Protein AF-A0A842PAP7-F1 (afdb_monomer_lite)

pLDDT: mean 85.45, std 10.13, range [41.44, 97.69]

Foldseek 3Di:
DVVVLVVQCVVVVHDDSVPRDDDDDDDDPVVVVVVVVVVVVVVVVVVQVPDPPDQAAEPCVVVVDDGNDHPVVVDVVDDDDPDDDPVCQVPPDPVNVVVVDDDPVPPPPPD

Structure (mmCIF, N/CA/C/O backbone):
data_AF-A0A842PAP7-F1
#
_entry.id   AF-A0A842PAP7-F1
#
loop_
_atom_site.group_PDB
_atom_site.id
_atom_site.type_symbol
_atom_site.label_atom_id
_atom_site.label_alt_id
_atom_site.label_comp_id
_atom_site.label_asym_id
_atom_site.label_entity_id
_atom_site.label_seq_id
_atom_site.pdbx_PDB_ins_code
_atom_site.Cartn_x
_atom_site.Cartn_y
_atom_site.Cartn_z
_atom_site.occupancy
_atom_site.B_iso_or_equiv
_atom_site.auth_seq_id
_atom_site.auth_comp_id
_atom_site.auth_asym_id
_atom_site.auth_atom_id
_atom_site.pdbx_PDB_model_num
ATOM 1 N N . MET A 1 1 ? -27.159 -2.744 19.461 1.00 75.00 1 MET A N 1
ATOM 2 C CA . MET A 1 1 ? -26.725 -1.353 19.707 1.00 75.00 1 MET A CA 1
ATOM 3 C C . MET A 1 1 ? -26.996 -0.953 21.158 1.00 75.00 1 MET A 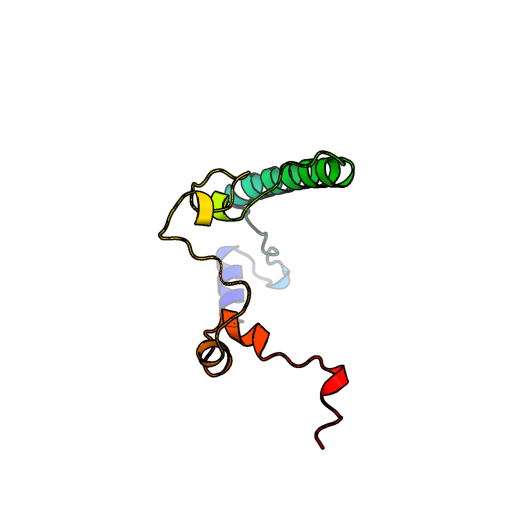C 1
ATOM 5 O O . MET A 1 1 ? -26.057 -1.013 21.932 1.00 75.00 1 MET A O 1
ATOM 9 N N . HIS A 1 2 ? -28.250 -0.728 21.576 1.00 86.06 2 HIS A N 1
ATOM 10 C CA . HIS A 1 2 ? -28.621 -0.374 22.965 1.00 86.06 2 HIS A CA 1
ATOM 11 C C . HIS A 1 2 ? -28.004 -1.272 24.058 1.00 86.06 2 HIS A C 1
ATOM 13 O O . HIS A 1 2 ? -27.310 -0.782 24.938 1.00 86.06 2 HIS A O 1
ATOM 19 N N . ARG A 1 3 ? -28.142 -2.603 23.943 1.00 90.88 3 ARG A N 1
ATOM 20 C CA . ARG A 1 3 ? -27.558 -3.555 24.913 1.00 90.88 3 ARG A CA 1
ATOM 21 C C . ARG A 1 3 ? -26.031 -3.466 25.041 1.00 90.88 3 ARG A C 1
ATOM 23 O O . ARG A 1 3 ? -25.492 -3.780 26.094 1.00 90.88 3 ARG A O 1
ATOM 30 N N . ASN A 1 4 ? -25.332 -3.068 23.976 1.00 90.88 4 ASN A N 1
ATOM 31 C CA . ASN A 1 4 ? -23.874 -2.926 24.011 1.00 90.88 4 ASN A CA 1
ATOM 32 C C . ASN A 1 4 ? -23.475 -1.658 24.770 1.00 90.88 4 ASN A C 1
ATOM 34 O O . ASN A 1 4 ? -22.492 -1.683 25.498 1.00 90.88 4 ASN A O 1
ATOM 38 N N . ILE A 1 5 ? -24.264 -0.588 24.627 1.00 90.38 5 ILE A N 1
ATOM 39 C CA . ILE A 1 5 ? -24.094 0.671 25.357 1.00 90.38 5 ILE A CA 1
ATOM 40 C C . ILE A 1 5 ? -24.342 0.432 26.851 1.00 90.38 5 ILE A C 1
ATOM 42 O O . ILE A 1 5 ? -23.465 0.720 27.651 1.00 90.38 5 ILE A O 1
ATOM 46 N N . GLU A 1 6 ? -25.456 -0.205 27.230 1.00 91.81 6 GLU A N 1
ATOM 47 C CA . GLU A 1 6 ? -25.749 -0.537 28.638 1.00 91.81 6 GLU A CA 1
ATOM 48 C C . GLU A 1 6 ? -24.671 -1.425 29.276 1.00 91.81 6 GLU A C 1
ATOM 50 O O . GLU A 1 6 ? -24.315 -1.248 30.443 1.00 91.81 6 GLU A O 1
ATOM 55 N N . LYS A 1 7 ? -24.142 -2.395 28.517 1.00 93.06 7 LYS A N 1
ATOM 56 C CA . LYS A 1 7 ? -23.044 -3.250 28.976 1.00 93.06 7 LYS A CA 1
ATOM 57 C C . LYS A 1 7 ? -21.779 -2.431 29.226 1.00 93.06 7 LYS A C 1
ATOM 59 O O . LYS A 1 7 ? -21.161 -2.608 30.269 1.00 93.06 7 LYS A O 1
ATOM 64 N N . LEU A 1 8 ? -21.432 -1.530 28.306 1.00 91.25 8 LEU A N 1
ATOM 65 C CA . LEU A 1 8 ? -20.254 -0.672 28.420 1.00 91.25 8 LEU A CA 1
ATOM 66 C C . LEU A 1 8 ? -20.391 0.324 29.583 1.00 91.25 8 LEU A C 1
ATOM 68 O O . LEU A 1 8 ? -19.452 0.475 30.355 1.00 91.25 8 LEU A O 1
ATOM 72 N N . CYS A 1 9 ? -21.578 0.914 29.774 1.00 92.75 9 CYS A N 1
ATOM 73 C CA . CYS A 1 9 ? -21.901 1.747 30.937 1.00 92.75 9 CYS A CA 1
ATOM 74 C C . CYS A 1 9 ? -21.668 0.991 32.250 1.00 92.75 9 CYS A C 1
ATOM 76 O O . CYS A 1 9 ? -21.017 1.497 33.160 1.00 92.75 9 CYS A O 1
ATOM 78 N N . ARG A 1 10 ? -22.132 -0.262 32.330 1.00 93.06 10 ARG A N 1
ATOM 79 C CA . ARG A 1 10 ? -21.917 -1.112 33.508 1.00 93.06 10 ARG A CA 1
ATOM 80 C C . ARG A 1 10 ? -20.445 -1.471 33.716 1.00 93.06 10 ARG A C 1
ATOM 82 O O . ARG A 1 10 ? -19.991 -1.468 34.853 1.00 93.06 10 ARG A O 1
ATOM 89 N N . GLU A 1 11 ? -19.715 -1.788 32.647 1.00 94.00 11 GLU A N 1
ATOM 90 C CA . GLU A 1 11 ? -18.278 -2.104 32.692 1.00 94.00 11 GLU A CA 1
ATOM 91 C C . GLU A 1 11 ? -17.431 -0.900 33.137 1.00 94.00 11 GLU A C 1
ATOM 93 O O . GLU A 1 11 ? -16.437 -1.087 33.834 1.00 94.00 11 GLU A O 1
ATOM 98 N N . GLN A 1 12 ? -17.840 0.320 32.776 1.00 90.81 12 GLN A N 1
ATOM 99 C CA . GLN A 1 12 ? -17.166 1.572 33.142 1.00 90.81 12 GLN A CA 1
ATOM 100 C C . GLN A 1 12 ? -17.722 2.221 34.428 1.00 90.81 12 GLN A C 1
ATOM 102 O O . GLN A 1 12 ? -17.175 3.215 34.890 1.00 90.81 12 GLN A O 1
ATOM 107 N N . GLY A 1 13 ? -18.780 1.663 35.032 1.00 93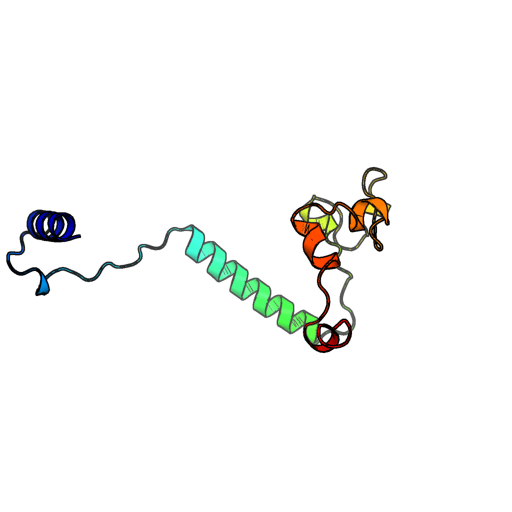.12 13 GLY A N 1
ATOM 108 C CA . GLY A 1 13 ? -19.358 2.156 36.290 1.00 93.12 13 GLY A CA 1
ATOM 109 C C . GLY A 1 13 ? -20.143 3.470 36.178 1.00 93.12 13 GLY A C 1
ATOM 110 O O . GLY A 1 13 ? -20.298 4.169 37.176 1.00 93.12 13 GLY A O 1
ATOM 111 N N . ILE A 1 14 ? -20.640 3.801 34.988 1.00 92.50 14 ILE A N 1
ATOM 112 C CA . ILE A 1 14 ? -21.329 5.060 34.665 1.00 92.50 14 ILE A CA 1
ATOM 113 C C . ILE A 1 14 ? -22.823 4.822 34.453 1.00 92.50 14 ILE A C 1
ATOM 115 O O . ILE A 1 14 ? -23.233 3.808 33.884 1.00 92.50 14 ILE A O 1
ATOM 119 N N . SER A 1 15 ? -23.647 5.758 34.926 1.00 89.62 15 SER A N 1
ATOM 120 C CA . SER A 1 15 ? -25.112 5.664 34.860 1.00 89.62 15 SER A CA 1
ATOM 121 C C . SER A 1 15 ? -25.724 6.381 33.660 1.00 89.62 15 SER A C 1
ATOM 123 O O . SER A 1 15 ? -26.801 5.985 33.218 1.00 89.62 15 SER A O 1
ATOM 125 N N . ASP A 1 16 ? -25.058 7.414 33.138 1.00 90.81 16 ASP A N 1
ATOM 126 C CA . ASP A 1 16 ? -25.499 8.143 31.949 1.00 90.81 16 ASP A CA 1
ATOM 127 C C . ASP A 1 16 ? -24.676 7.697 30.722 1.00 90.81 16 ASP A C 1
ATOM 129 O O . ASP A 1 16 ? -23.451 7.832 30.716 1.00 90.81 16 ASP A O 1
ATOM 133 N N . PRO A 1 17 ? -25.309 7.169 29.657 1.00 89.94 17 PRO A N 1
ATOM 134 C CA . PRO A 1 17 ? -24.635 6.861 28.398 1.00 89.94 17 PRO A CA 1
ATOM 135 C C . PRO A 1 17 ? -23.886 8.036 27.752 1.00 89.94 17 PRO A C 1
ATOM 137 O O . PRO A 1 17 ? -22.984 7.799 26.951 1.00 89.94 17 PRO A O 1
ATOM 140 N N . LEU A 1 18 ? -24.243 9.285 28.065 1.00 91.69 18 LEU A N 1
ATOM 141 C CA . LEU A 1 18 ? -23.542 10.476 27.571 1.00 91.69 18 LEU A CA 1
ATOM 142 C C . LEU A 1 18 ? -22.177 10.693 28.242 1.00 91.69 18 LEU A C 1
ATOM 144 O O . LEU A 1 18 ? -21.355 11.436 27.710 1.00 91.69 18 LEU A O 1
ATOM 148 N N . GLU A 1 19 ? -21.918 10.017 29.361 1.00 92.12 19 GLU A N 1
ATOM 149 C CA . GLU A 1 19 ? -20.638 10.048 30.077 1.00 92.12 19 GLU A CA 1
ATOM 150 C C . GLU A 1 19 ? -19.669 8.945 29.612 1.00 92.12 19 GLU A C 1
ATOM 152 O O . GLU A 1 19 ? -18.561 8.837 30.135 1.00 92.12 19 GLU A O 1
ATOM 157 N N . LEU A 1 20 ? -20.054 8.124 28.623 1.00 90.44 20 LEU A N 1
ATOM 158 C CA . LEU A 1 20 ? -19.185 7.081 28.073 1.00 90.44 20 LEU A CA 1
ATOM 159 C C . LEU A 1 20 ? -17.910 7.669 27.467 1.00 90.44 20 LEU A C 1
ATOM 161 O O . LEU A 1 20 ? -17.950 8.571 26.625 1.00 90.44 20 LEU A O 1
ATOM 165 N N . GLU A 1 21 ? -16.767 7.081 27.820 1.00 88.25 21 GLU A N 1
ATOM 166 C CA . GLU A 1 21 ? -15.505 7.462 27.201 1.00 88.25 21 GLU A CA 1
ATOM 167 C C . GLU A 1 21 ? -15.531 7.181 25.695 1.00 88.25 21 GLU A C 1
ATOM 169 O O . GLU A 1 21 ? -15.887 6.093 25.228 1.00 88.25 21 GLU A O 1
ATOM 174 N N . THR A 1 22 ? -15.102 8.170 24.907 1.00 88.19 22 THR A N 1
ATOM 175 C CA . THR A 1 22 ? -14.967 7.992 23.462 1.00 88.19 22 THR A CA 1
ATOM 176 C C . THR A 1 22 ? -13.900 6.933 23.180 1.00 88.19 22 THR A C 1
ATOM 178 O O . THR A 1 22 ? -12.768 7.083 23.655 1.00 88.19 22 THR A O 1
ATOM 181 N N . PRO A 1 23 ? -14.192 5.897 22.371 1.00 87.25 23 PRO A N 1
ATOM 182 C CA . PRO A 1 23 ? -13.215 4.863 22.072 1.00 87.25 23 PRO A CA 1
ATOM 183 C C . PRO A 1 23 ? -11.955 5.481 21.461 1.00 87.25 23 PRO A C 1
ATOM 185 O O . PRO A 1 23 ? -12.010 6.286 20.528 1.00 87.25 23 PRO A O 1
ATOM 188 N N . ARG A 1 24 ? -10.801 5.095 22.006 1.00 88.88 24 ARG A N 1
ATOM 189 C CA . ARG A 1 24 ? -9.485 5.483 21.497 1.00 88.88 24 ARG A CA 1
ATOM 190 C C . ARG A 1 24 ? -8.888 4.331 20.705 1.00 88.88 24 ARG A C 1
ATOM 192 O O . ARG A 1 24 ? -8.945 3.176 21.127 1.00 88.88 24 ARG A O 1
ATOM 199 N N . LEU A 1 25 ? -8.281 4.657 19.569 1.00 90.56 25 LEU A N 1
ATOM 200 C CA . LEU A 1 25 ? -7.511 3.693 18.799 1.00 90.56 25 LEU A CA 1
ATOM 201 C C . LEU A 1 25 ? -6.231 3.350 19.572 1.00 90.56 25 LEU A C 1
ATOM 203 O O . LEU A 1 25 ? -5.402 4.223 19.820 1.00 90.56 25 LEU A O 1
ATOM 207 N N . LYS A 1 26 ? -6.069 2.080 19.951 1.00 91.25 26 LYS A N 1
ATOM 208 C CA . LYS A 1 26 ? -4.808 1.571 20.499 1.00 91.25 26 LYS A CA 1
ATOM 209 C C . LYS A 1 26 ? -3.940 1.101 19.343 1.00 91.25 26 LYS A C 1
ATOM 211 O O . LYS A 1 26 ? -4.292 0.146 18.653 1.00 91.25 26 LYS A O 1
ATOM 216 N N . LEU A 1 27 ? -2.834 1.798 19.123 1.00 94.44 27 LEU A N 1
ATOM 217 C CA . LEU A 1 27 ? -1.886 1.450 18.075 1.00 94.44 27 LEU A CA 1
ATOM 218 C C . LEU A 1 27 ? -1.077 0.226 18.503 1.00 94.44 27 LEU A C 1
ATOM 220 O O . LEU A 1 27 ? -0.702 0.088 19.667 1.00 94.44 27 LEU A O 1
ATOM 224 N N . SER A 1 28 ? -0.839 -0.678 17.558 1.00 95.69 28 SER A N 1
ATOM 225 C CA . SER A 1 28 ? 0.076 -1.797 17.760 1.00 95.69 28 SER A CA 1
ATOM 226 C C . SER A 1 28 ? 1.511 -1.364 17.435 1.00 95.69 28 SER A C 1
ATOM 228 O O . SER A 1 28 ? 1.696 -0.387 16.704 1.00 95.69 28 SER A O 1
ATOM 230 N N . PRO A 1 29 ? 2.534 -2.116 17.881 1.00 95.81 29 PRO A N 1
ATOM 231 C CA . PRO A 1 29 ? 3.928 -1.856 17.502 1.00 95.81 29 PRO A CA 1
ATOM 232 C C . PRO A 1 29 ? 4.168 -1.800 15.981 1.00 95.81 29 PRO A C 1
ATOM 234 O O . PRO A 1 29 ? 5.097 -1.150 15.513 1.00 95.81 29 PRO A O 1
ATOM 237 N N . LEU A 1 30 ? 3.305 -2.444 15.182 1.00 95.88 30 LEU A N 1
ATOM 238 C CA . LEU A 1 30 ? 3.370 -2.380 13.721 1.00 95.88 30 LEU A CA 1
ATOM 239 C C . LEU A 1 30 ? 3.175 -0.953 13.192 1.00 95.88 30 LEU A C 1
ATOM 241 O O . LEU A 1 30 ? 3.747 -0.613 12.160 1.00 95.88 30 LEU A O 1
ATOM 245 N N . GLN A 1 31 ? 2.383 -0.120 13.872 1.00 97.06 31 GLN A N 1
ATOM 246 C CA . GLN A 1 31 ? 2.133 1.243 13.412 1.00 97.06 31 GLN A CA 1
ATOM 247 C C . GLN A 1 31 ? 3.420 2.068 13.376 1.00 97.06 31 GLN A C 1
ATOM 249 O O . GLN A 1 31 ? 3.658 2.750 12.384 1.00 97.06 31 GLN A O 1
ATOM 254 N N . GLU A 1 32 ? 4.255 1.969 14.409 1.00 96.44 32 GLU A N 1
ATOM 255 C CA . GLU A 1 32 ? 5.536 2.675 14.469 1.00 96.44 32 GLU A CA 1
ATOM 256 C C . GLU A 1 32 ? 6.467 2.209 13.344 1.00 96.44 32 GLU A C 1
ATOM 258 O O . GLU A 1 32 ? 7.018 3.021 12.605 1.00 96.44 32 GLU A O 1
ATOM 263 N N . SER A 1 33 ? 6.557 0.891 13.128 1.00 97.31 33 SER A N 1
ATOM 264 C CA . SER A 1 33 ? 7.339 0.324 12.025 1.00 97.31 33 SER A CA 1
ATOM 265 C C . SER A 1 33 ? 6.876 0.834 10.656 1.00 97.31 33 SER A C 1
ATOM 267 O O . SER A 1 33 ? 7.702 1.180 9.811 1.00 97.31 33 SER A O 1
ATOM 269 N N . LEU A 1 34 ? 5.563 0.908 10.426 1.00 96.56 34 LEU A N 1
ATOM 270 C CA . LEU A 1 34 ? 5.011 1.423 9.174 1.00 96.56 34 LEU A CA 1
ATOM 271 C C . LEU A 1 34 ? 5.244 2.928 9.013 1.00 96.56 34 LEU A C 1
ATOM 273 O O . LEU A 1 34 ? 5.537 3.362 7.903 1.00 96.56 34 LEU A O 1
ATOM 277 N N . ALA A 1 35 ? 5.142 3.706 10.094 1.00 97.00 35 ALA A N 1
ATOM 278 C CA . ALA A 1 35 ? 5.411 5.141 10.071 1.00 97.00 35 ALA A CA 1
ATOM 279 C C . ALA A 1 35 ? 6.873 5.428 9.697 1.00 97.00 35 ALA A C 1
ATOM 281 O O . ALA A 1 35 ? 7.123 6.205 8.778 1.00 97.00 35 ALA A O 1
ATOM 282 N N . ASN A 1 36 ? 7.818 4.720 10.320 1.00 97.69 36 ASN A N 1
ATOM 283 C CA . ASN A 1 36 ? 9.244 4.861 10.018 1.00 97.69 36 ASN A CA 1
ATOM 284 C C . ASN A 1 36 ? 9.544 4.491 8.558 1.00 97.69 36 ASN A C 1
ATOM 286 O O . ASN A 1 36 ? 10.193 5.249 7.841 1.00 97.69 36 ASN A O 1
ATOM 290 N N . ARG A 1 37 ? 8.999 3.366 8.076 1.00 96.75 37 ARG A N 1
ATOM 291 C CA . ARG A 1 37 ? 9.165 2.943 6.675 1.00 96.75 37 ARG A CA 1
ATOM 292 C C . ARG A 1 37 ? 8.576 3.944 5.684 1.00 96.75 37 ARG A C 1
ATOM 294 O O . ARG A 1 37 ? 9.142 4.143 4.614 1.00 96.75 37 ARG A O 1
ATOM 301 N N . ALA A 1 38 ? 7.439 4.552 6.014 1.00 96.19 38 ALA A N 1
ATOM 302 C CA . ALA A 1 38 ? 6.830 5.571 5.168 1.00 96.19 38 ALA A CA 1
ATOM 303 C C . ALA A 1 38 ? 7.734 6.808 5.050 1.00 96.19 38 ALA A C 1
ATOM 305 O O . ALA A 1 38 ? 7.947 7.290 3.940 1.00 96.19 38 ALA A O 1
ATOM 306 N N . GLU A 1 39 ? 8.323 7.265 6.158 1.00 97.19 39 GLU A N 1
ATOM 307 C CA . GLU A 1 39 ? 9.257 8.397 6.166 1.00 97.19 39 GLU A CA 1
ATOM 308 C C . GLU A 1 39 ? 10.544 8.092 5.374 1.00 97.19 39 GLU A C 1
ATOM 310 O O . GLU A 1 39 ? 11.024 8.918 4.594 1.00 97.19 39 GLU A O 1
ATOM 315 N N . GLU A 1 40 ? 11.099 6.886 5.524 1.00 95.94 40 GLU A N 1
ATOM 316 C CA . GLU A 1 40 ? 12.252 6.426 4.739 1.00 95.94 40 GLU A CA 1
ATOM 317 C C . GLU A 1 40 ? 11.945 6.398 3.237 1.00 95.94 40 GLU A C 1
ATOM 319 O O . GLU A 1 40 ? 12.738 6.877 2.419 1.00 95.94 40 GLU A O 1
ATOM 324 N N . HIS A 1 41 ? 10.777 5.865 2.868 1.00 93.12 41 HIS A N 1
ATOM 325 C CA . HIS A 1 41 ? 10.326 5.820 1.482 1.00 93.12 41 HIS A CA 1
ATOM 326 C C . HIS A 1 41 ? 10.136 7.223 0.904 1.00 93.12 41 HIS A C 1
ATOM 328 O O . HIS A 1 41 ? 10.583 7.466 -0.214 1.00 93.12 41 HIS A O 1
ATOM 334 N N . GLU A 1 42 ? 9.545 8.153 1.657 1.00 94.56 42 GLU A N 1
ATOM 335 C CA . GLU A 1 42 ? 9.359 9.539 1.223 1.00 94.56 42 GLU A CA 1
ATOM 336 C C . GLU A 1 42 ? 10.701 10.212 0.902 1.00 94.56 42 GLU A C 1
ATOM 338 O O . GLU A 1 42 ? 10.875 10.761 -0.189 1.00 94.56 42 GLU A O 1
ATOM 343 N N . LYS A 1 43 ? 11.685 10.105 1.806 1.00 93.62 43 LYS A N 1
ATOM 344 C CA . LYS A 1 43 ? 13.039 10.648 1.592 1.00 93.62 43 LYS A CA 1
ATOM 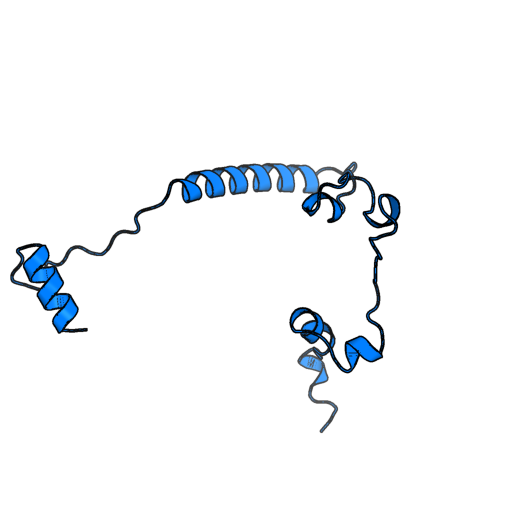345 C C . LYS A 1 43 ? 13.689 10.056 0.343 1.00 93.62 43 LYS A C 1
ATOM 347 O O . LYS A 1 43 ? 14.222 10.793 -0.490 1.00 93.62 43 LYS A O 1
ATOM 352 N N . ARG A 1 44 ? 13.618 8.732 0.191 1.00 89.44 44 ARG A N 1
ATOM 353 C CA . ARG A 1 44 ? 14.146 8.014 -0.976 1.00 89.44 44 ARG A CA 1
ATOM 354 C C . ARG A 1 44 ? 13.465 8.465 -2.270 1.00 89.44 44 ARG A C 1
ATOM 356 O O . ARG A 1 44 ? 14.146 8.678 -3.269 1.00 89.44 44 ARG A O 1
ATOM 363 N N . ASP A 1 45 ? 12.147 8.623 -2.268 1.00 89.62 45 ASP A N 1
ATOM 364 C CA . ASP A 1 45 ? 11.374 8.990 -3.457 1.00 89.62 45 ASP A CA 1
ATOM 365 C C . ASP A 1 45 ? 11.635 10.438 -3.880 1.00 89.62 45 ASP A C 1
ATOM 367 O O . ASP A 1 45 ? 11.728 10.730 -5.074 1.00 89.62 45 ASP A O 1
ATOM 371 N N . ILE A 1 46 ? 11.811 11.348 -2.916 1.00 91.19 46 ILE A N 1
ATOM 372 C CA . ILE A 1 46 ? 12.261 12.721 -3.177 1.00 91.19 46 ILE A CA 1
ATOM 373 C C . ILE A 1 46 ? 13.660 12.714 -3.800 1.00 91.19 46 ILE A C 1
ATOM 375 O O . ILE A 1 46 ? 13.867 13.362 -4.824 1.00 91.19 46 ILE A O 1
ATOM 379 N N . ALA A 1 47 ? 14.602 11.961 -3.224 1.00 89.62 47 ALA A N 1
ATOM 380 C CA . ALA A 1 47 ? 15.965 11.871 -3.743 1.00 89.62 47 ALA A CA 1
ATOM 381 C C . ALA A 1 47 ? 16.002 11.297 -5.168 1.00 89.62 47 ALA A C 1
ATOM 383 O O . ALA A 1 47 ? 16.678 11.847 -6.031 1.00 89.62 47 ALA A O 1
ATOM 384 N N . ARG A 1 48 ? 15.225 10.237 -5.436 1.00 87.50 48 ARG A N 1
ATOM 385 C CA . ARG A 1 48 ? 15.112 9.635 -6.772 1.00 87.50 48 ARG A CA 1
ATOM 386 C C . ARG A 1 48 ? 14.550 10.616 -7.794 1.00 87.50 48 ARG A C 1
ATOM 388 O O . ARG A 1 48 ? 15.079 10.697 -8.886 1.00 87.50 48 ARG A O 1
ATOM 395 N N . ARG A 1 49 ? 13.512 11.382 -7.452 1.00 86.62 49 ARG A N 1
ATOM 396 C CA . ARG A 1 49 ? 12.876 12.329 -8.388 1.00 86.62 49 ARG A CA 1
ATOM 397 C C . ARG A 1 49 ? 13.825 13.412 -8.907 1.00 86.62 49 ARG A C 1
ATOM 399 O O . ARG A 1 49 ? 13.607 13.915 -10.000 1.00 86.62 49 ARG A O 1
ATOM 406 N N . ASN A 1 50 ? 14.826 13.778 -8.110 1.00 86.19 50 ASN A N 1
ATOM 407 C CA . ASN A 1 50 ? 15.780 14.841 -8.423 1.00 86.19 50 ASN A CA 1
ATOM 408 C C . ASN A 1 50 ? 17.132 14.305 -8.928 1.00 86.19 50 ASN A C 1
ATOM 410 O O . ASN A 1 50 ? 18.084 15.076 -9.019 1.00 86.19 50 ASN A O 1
ATOM 414 N N . ASN A 1 51 ? 17.242 13.000 -9.183 1.00 86.56 51 ASN A N 1
ATOM 415 C CA . ASN A 1 51 ? 18.461 12.360 -9.659 1.00 86.56 51 ASN A CA 1
ATOM 416 C C . ASN A 1 51 ? 18.224 11.819 -11.073 1.00 86.56 51 ASN A C 1
ATOM 418 O O . ASN A 1 51 ? 17.234 11.130 -11.292 1.00 86.56 51 ASN A O 1
ATOM 422 N N . ASP A 1 52 ? 19.129 12.109 -12.002 1.00 85.94 52 ASP A N 1
ATOM 423 C CA . ASP A 1 52 ? 19.062 11.604 -13.378 1.00 85.94 52 ASP A CA 1
ATOM 424 C C . ASP A 1 52 ? 19.739 10.224 -13.524 1.00 85.94 52 ASP A C 1
ATOM 426 O O . ASP A 1 52 ? 19.360 9.439 -14.391 1.00 85.94 52 ASP A O 1
ATOM 430 N N . ASP A 1 53 ? 20.669 9.879 -12.625 1.00 88.12 53 ASP A N 1
ATOM 431 C CA . ASP A 1 53 ? 21.344 8.575 -12.549 1.00 88.12 53 ASP A CA 1
ATOM 432 C C . ASP A 1 53 ? 20.619 7.653 -11.556 1.00 88.12 53 ASP A C 1
ATOM 434 O O . ASP A 1 53 ? 21.111 7.302 -10.477 1.00 88.12 53 ASP A O 1
ATOM 438 N N . ILE A 1 54 ? 19.384 7.285 -11.895 1.00 84.31 54 ILE A N 1
ATOM 439 C CA . ILE A 1 54 ? 18.590 6.360 -11.087 1.00 84.31 54 ILE A CA 1
ATOM 440 C C . ILE A 1 54 ? 18.845 4.928 -11.549 1.00 84.31 54 ILE A C 1
ATOM 442 O O . ILE A 1 54 ? 18.504 4.565 -12.673 1.00 84.31 54 ILE A O 1
ATOM 446 N N . GLU A 1 55 ? 19.339 4.076 -10.648 1.00 84.38 55 GLU A N 1
ATOM 447 C CA . GLU A 1 55 ? 19.408 2.644 -10.935 1.00 84.38 55 GLU A CA 1
ATOM 448 C C . GLU A 1 55 ? 18.005 2.064 -11.225 1.00 84.38 55 GLU A C 1
ATOM 450 O O . GLU A 1 55 ? 17.040 2.353 -10.486 1.00 84.38 55 GLU A O 1
ATOM 455 N N . PRO A 1 56 ? 17.877 1.231 -12.279 1.00 85.38 56 PRO A N 1
ATOM 456 C CA . PRO A 1 56 ? 16.653 0.504 -12.572 1.00 85.38 56 PRO A CA 1
ATOM 457 C C . PRO A 1 56 ? 16.187 -0.306 -11.363 1.00 85.38 56 PRO A C 1
ATOM 459 O O . PRO A 1 56 ? 16.988 -0.893 -10.638 1.00 85.38 56 PRO A O 1
ATOM 462 N N . TYR A 1 57 ? 14.873 -0.346 -11.152 1.00 85.31 57 TYR A N 1
ATOM 463 C CA . TYR A 1 57 ? 14.264 -1.198 -10.138 1.00 85.31 57 TYR A CA 1
ATOM 464 C C . TYR A 1 57 ? 13.253 -2.127 -10.799 1.00 85.31 57 TYR A C 1
ATOM 466 O O . TYR A 1 57 ? 12.257 -1.675 -11.366 1.00 85.31 57 TYR A O 1
ATOM 474 N N . HIS A 1 58 ? 13.502 -3.427 -10.694 1.00 89.06 58 HIS A N 1
ATOM 475 C CA . HIS A 1 58 ? 12.650 -4.481 -11.214 1.00 89.06 58 HIS A CA 1
ATOM 476 C C . HIS A 1 58 ? 11.897 -5.174 -10.074 1.00 89.06 58 HIS A C 1
ATOM 478 O O . HIS A 1 58 ? 12.456 -5.501 -9.025 1.00 89.06 58 HIS A O 1
ATOM 484 N N . ASN A 1 59 ? 10.614 -5.466 -10.305 1.00 86.19 59 ASN A N 1
ATOM 485 C CA . ASN A 1 59 ? 9.726 -6.076 -9.306 1.00 86.19 59 ASN A CA 1
ATOM 486 C C . ASN A 1 59 ? 10.163 -7.480 -8.852 1.00 86.19 59 ASN A C 1
ATOM 488 O O . ASN A 1 59 ? 9.662 -7.967 -7.839 1.00 86.19 59 ASN A O 1
ATOM 492 N N . GLY A 1 60 ? 11.112 -8.115 -9.551 1.00 86.88 60 GLY A N 1
ATOM 493 C CA . GLY A 1 60 ? 11.746 -9.361 -9.116 1.00 86.88 60 GLY A CA 1
ATOM 494 C C . GLY A 1 60 ? 12.363 -9.265 -7.716 1.00 86.88 60 GLY A C 1
ATOM 495 O O . GLY A 1 60 ? 12.376 -10.256 -6.989 1.00 86.88 60 GLY A O 1
ATOM 496 N N . ALA A 1 61 ? 12.773 -8.067 -7.285 1.00 89.94 61 ALA A N 1
ATOM 497 C CA . ALA A 1 61 ? 13.282 -7.826 -5.934 1.00 89.94 61 ALA A CA 1
ATOM 498 C C . ALA A 1 61 ? 12.313 -8.269 -4.824 1.00 89.94 61 ALA A C 1
ATOM 500 O O . ALA A 1 61 ? 12.747 -8.727 -3.770 1.00 89.94 61 ALA A O 1
ATOM 501 N N . LEU A 1 62 ? 10.999 -8.192 -5.067 1.00 86.75 62 LEU A N 1
ATOM 502 C CA . LEU A 1 62 ? 9.977 -8.643 -4.113 1.00 86.75 62 LEU A CA 1
ATOM 503 C C . LEU A 1 62 ? 10.012 -10.159 -3.870 1.00 86.75 62 LEU A C 1
ATOM 505 O O . LEU A 1 62 ? 9.479 -10.633 -2.869 1.00 86.75 62 LEU A O 1
ATOM 509 N N . PHE A 1 63 ? 10.641 -10.906 -4.775 1.00 89.56 63 PHE A N 1
ATOM 510 C CA . PHE A 1 63 ? 10.731 -12.364 -4.767 1.00 89.56 63 PHE A CA 1
ATOM 511 C C . PHE A 1 63 ? 12.160 -12.860 -4.498 1.00 89.56 63 PHE A C 1
ATOM 513 O O . PHE A 1 63 ? 12.433 -14.045 -4.657 1.00 89.56 63 PHE A O 1
ATOM 520 N N . GLY A 1 64 ? 13.062 -11.969 -4.066 1.00 90.88 64 GLY A N 1
ATOM 521 C CA . GLY A 1 64 ? 14.444 -12.304 -3.708 1.00 90.88 64 GLY A CA 1
ATOM 522 C C . GLY A 1 64 ? 15.465 -12.180 -4.842 1.00 90.88 64 GLY A C 1
ATOM 523 O O . GLY A 1 64 ? 16.618 -12.549 -4.641 1.00 90.88 64 GLY A O 1
ATOM 524 N N . PHE A 1 65 ? 15.077 -11.655 -6.008 1.00 92.38 65 PHE A N 1
ATOM 525 C CA . PHE A 1 65 ? 16.006 -11.399 -7.112 1.00 92.38 65 PHE A CA 1
ATOM 526 C C . PHE A 1 65 ? 16.766 -10.075 -6.956 1.00 92.38 65 PHE A C 1
ATOM 528 O O . PHE A 1 65 ? 16.386 -9.190 -6.187 1.00 92.38 65 PHE A O 1
ATOM 535 N N . THR A 1 66 ? 17.833 -9.916 -7.734 1.00 93.31 66 THR A N 1
ATOM 536 C CA . THR A 1 66 ? 18.596 -8.669 -7.836 1.00 93.31 66 THR A CA 1
ATOM 537 C C . THR A 1 66 ? 17.707 -7.564 -8.400 1.00 93.31 66 THR A C 1
ATOM 539 O O . THR A 1 66 ? 17.119 -7.727 -9.466 1.00 93.31 66 THR A O 1
ATOM 542 N N . ALA A 1 67 ? 17.612 -6.434 -7.694 1.00 91.12 67 ALA A N 1
ATOM 543 C CA . ALA A 1 67 ? 16.686 -5.351 -8.032 1.00 91.12 67 ALA A CA 1
ATOM 544 C C . ALA A 1 67 ? 17.022 -4.619 -9.338 1.00 91.12 67 ALA A C 1
ATOM 546 O O . ALA A 1 67 ? 16.121 -4.089 -9.980 1.00 91.12 67 ALA A O 1
ATOM 547 N N . THR A 1 68 ? 18.294 -4.597 -9.728 1.00 92.12 68 THR A N 1
ATOM 548 C CA . THR A 1 68 ? 18.797 -3.905 -10.923 1.00 92.12 68 THR A CA 1
ATOM 549 C C . THR A 1 68 ? 18.798 -4.776 -12.176 1.00 92.12 68 THR A C 1
ATOM 551 O O . THR A 1 68 ? 19.182 -4.304 -13.240 1.00 92.12 68 THR A O 1
ATOM 554 N N . MET A 1 69 ? 18.345 -6.028 -12.067 1.00 92.62 69 MET A N 1
ATOM 555 C CA . MET A 1 69 ? 18.212 -6.952 -13.188 1.00 92.62 69 MET A CA 1
ATOM 556 C C . MET A 1 69 ? 16.751 -7.399 -13.342 1.00 92.62 69 MET A C 1
ATOM 558 O O . MET A 1 69 ? 16.084 -7.673 -12.337 1.00 92.62 69 MET A O 1
ATOM 562 N N . PRO A 1 70 ? 16.234 -7.521 -14.574 1.00 90.75 70 PRO A N 1
ATOM 563 C CA . PRO A 1 70 ? 14.960 -8.181 -14.834 1.00 90.75 70 PRO A CA 1
ATOM 564 C C . PRO A 1 70 ? 14.913 -9.599 -14.240 1.00 90.75 70 PRO A C 1
ATOM 566 O O . PRO A 1 70 ? 15.935 -10.270 -14.090 1.00 90.75 70 PRO A O 1
ATOM 569 N N . ALA A 1 71 ? 13.724 -10.052 -13.838 1.00 90.50 71 ALA A N 1
ATOM 570 C CA . ALA A 1 71 ? 13.567 -11.361 -13.193 1.00 90.50 71 ALA A CA 1
ATOM 571 C C . ALA A 1 71 ? 13.729 -12.521 -14.190 1.00 90.50 71 ALA A C 1
ATOM 573 O O . ALA A 1 71 ? 14.279 -13.562 -13.844 1.00 90.50 71 ALA A O 1
ATOM 574 N N . ASP A 1 72 ? 13.295 -12.310 -15.430 1.00 90.06 72 ASP A N 1
ATOM 575 C CA . ASP A 1 72 ? 13.437 -13.220 -16.569 1.00 90.06 72 ASP A CA 1
ATOM 576 C C . ASP A 1 72 ? 14.888 -13.364 -17.054 1.00 90.06 72 ASP A C 1
ATOM 578 O O . ASP A 1 72 ? 15.229 -14.367 -17.669 1.00 90.06 72 ASP A O 1
ATOM 582 N N . GLU A 1 73 ? 15.769 -12.416 -16.724 1.00 92.12 73 GLU A N 1
ATOM 583 C CA . GLU A 1 73 ? 17.219 -12.554 -16.940 1.00 92.12 73 GLU A CA 1
ATOM 584 C C . GLU A 1 73 ? 17.921 -13.349 -15.824 1.00 92.12 73 GLU A C 1
ATOM 586 O O . GLU A 1 73 ? 19.076 -13.745 -15.971 1.00 92.12 73 GLU A O 1
ATOM 591 N N . GLN A 1 74 ? 17.245 -13.575 -14.694 1.00 93.25 74 GLN A N 1
ATOM 592 C CA . GLN A 1 74 ? 17.799 -14.269 -13.525 1.00 93.25 74 GLN A CA 1
ATOM 593 C C . GLN A 1 74 ? 17.256 -15.692 -13.360 1.00 93.25 74 GLN A C 1
ATOM 595 O O . GLN A 1 74 ? 17.868 -16.504 -12.665 1.00 93.25 74 GLN A O 1
ATOM 600 N N . SER A 1 75 ? 16.105 -16.001 -13.960 1.00 90.31 75 SER A N 1
ATOM 601 C CA . SER A 1 75 ? 15.454 -17.302 -13.849 1.00 90.31 75 SER A CA 1
ATOM 602 C C . SER A 1 75 ? 14.568 -17.589 -15.058 1.00 90.31 75 SER A C 1
ATOM 604 O O . SER A 1 75 ? 13.685 -16.800 -15.388 1.00 90.31 75 SER A O 1
ATOM 606 N N . ASP A 1 76 ? 14.731 -18.778 -15.640 1.00 86.88 76 ASP A N 1
ATOM 607 C CA . ASP A 1 76 ? 13.888 -19.272 -16.738 1.00 86.88 76 ASP A CA 1
ATOM 608 C C . ASP A 1 76 ? 12.430 -19.537 -16.312 1.00 86.88 76 ASP A C 1
ATOM 610 O O . ASP A 1 76 ? 11.529 -19.614 -17.153 1.00 86.88 76 ASP A O 1
ATOM 614 N N . ASP A 1 77 ? 12.176 -19.657 -15.002 1.00 85.81 77 ASP A N 1
ATOM 615 C CA . ASP A 1 77 ? 10.830 -19.830 -14.441 1.00 85.81 77 ASP A CA 1
ATOM 616 C C . ASP A 1 77 ? 10.010 -18.531 -14.501 1.00 85.81 77 ASP A C 1
ATOM 618 O O . ASP A 1 77 ? 8.786 -18.542 -14.332 1.00 85.81 77 ASP A O 1
ATOM 622 N N . TRP A 1 78 ? 10.672 -17.397 -14.748 1.00 82.50 78 TRP A N 1
ATOM 623 C CA . TRP A 1 78 ? 10.045 -16.092 -14.867 1.00 82.50 78 TRP A CA 1
ATOM 624 C C . TRP A 1 78 ? 9.840 -15.719 -16.328 1.00 82.50 78 TRP A C 1
ATOM 626 O O . TRP A 1 78 ? 10.778 -15.504 -17.084 1.00 82.50 78 TRP A O 1
ATOM 636 N N . LYS A 1 79 ? 8.570 -15.580 -16.721 1.00 78.44 79 LYS A N 1
ATOM 637 C CA . LYS A 1 79 ? 8.196 -15.031 -18.026 1.00 78.44 79 LYS A CA 1
ATOM 638 C C . LYS A 1 79 ? 7.548 -13.670 -17.878 1.00 78.44 79 LYS A C 1
ATOM 640 O O . LYS A 1 79 ? 6.468 -13.540 -17.300 1.00 78.44 79 LYS A O 1
ATOM 645 N N . VAL A 1 80 ? 8.174 -12.666 -18.481 1.00 73.19 80 VAL A N 1
ATOM 646 C CA . VAL A 1 80 ? 7.554 -11.361 -18.688 1.00 73.19 80 VAL A CA 1
ATOM 647 C C . VAL A 1 80 ? 6.494 -11.495 -19.783 1.00 73.19 80 VAL A C 1
ATOM 649 O O . VAL A 1 80 ? 6.790 -11.828 -20.927 1.00 73.19 80 VAL A O 1
ATOM 652 N N . SER A 1 81 ? 5.235 -11.232 -19.432 1.00 69.88 81 SER A N 1
ATOM 653 C CA . SER A 1 81 ? 4.124 -11.149 -20.383 1.00 69.88 81 SER A CA 1
ATOM 654 C C . SER A 1 81 ? 3.623 -9.711 -20.423 1.00 69.88 81 SER A C 1
ATOM 656 O O . SER A 1 81 ? 2.833 -9.304 -19.575 1.00 69.88 81 SER A O 1
ATOM 658 N N . VAL A 1 82 ? 4.096 -8.930 -21.397 1.00 67.50 82 VAL A N 1
ATOM 659 C CA . VAL A 1 82 ? 3.698 -7.517 -21.563 1.00 67.50 82 VAL A CA 1
ATOM 660 C C . VAL A 1 82 ? 2.293 -7.396 -22.160 1.00 67.50 82 VAL A C 1
ATOM 662 O O . VAL A 1 82 ? 1.562 -6.460 -21.846 1.00 67.50 82 VAL A O 1
ATOM 665 N N . ILE A 1 83 ? 1.897 -8.364 -22.990 1.00 74.12 83 ILE A N 1
ATOM 666 C CA . ILE A 1 83 ? 0.592 -8.400 -23.650 1.00 74.12 83 ILE A CA 1
ATOM 667 C C . ILE A 1 83 ? -0.123 -9.683 -23.211 1.00 74.12 83 ILE A C 1
ATOM 669 O O . ILE A 1 83 ? 0.415 -10.771 -23.430 1.00 74.12 83 ILE A O 1
ATOM 673 N N . PRO A 1 84 ? -1.296 -9.596 -22.563 1.00 73.12 84 PRO A N 1
ATOM 674 C CA . PRO A 1 84 ? -2.100 -10.778 -22.276 1.00 73.12 84 PRO A CA 1
ATOM 675 C C . PRO A 1 84 ? -2.532 -11.463 -23.580 1.00 73.12 84 PRO A C 1
ATOM 677 O O . PRO A 1 84 ? -2.860 -10.799 -24.562 1.00 73.12 84 PRO A O 1
ATOM 680 N N . SER A 1 85 ? -2.550 -12.796 -23.596 1.00 81.12 85 SER A N 1
ATOM 681 C CA . SER A 1 85 ? -3.058 -13.549 -24.748 1.00 81.12 85 SER A CA 1
ATOM 682 C C . SER A 1 85 ? -4.547 -13.270 -24.978 1.00 81.12 85 SER A C 1
ATOM 684 O O . SER A 1 85 ? -5.269 -12.920 -24.041 1.00 81.12 85 SER A O 1
ATOM 686 N N . GLN A 1 86 ? -5.032 -13.487 -26.206 1.00 81.12 86 GLN A N 1
ATOM 687 C CA .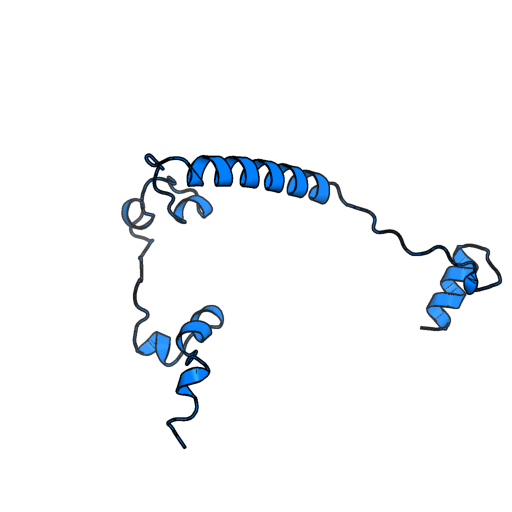 GLN A 1 86 ? -6.461 -13.350 -26.507 1.00 81.12 86 GLN A CA 1
ATOM 688 C C . GLN A 1 86 ? -7.314 -14.254 -25.601 1.00 81.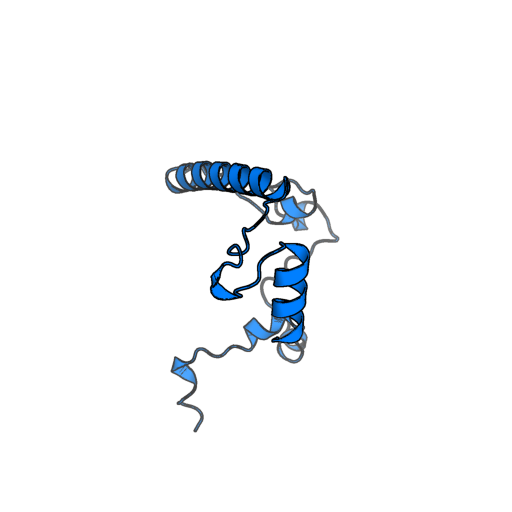12 86 GLN A C 1
ATOM 690 O O . GLN A 1 86 ? -8.284 -13.797 -25.011 1.00 81.12 86 GLN A O 1
ATOM 695 N N . GLU A 1 87 ? -6.872 -15.495 -25.380 1.00 83.00 87 GLU A N 1
ATOM 696 C CA . GLU A 1 87 ? -7.512 -16.437 -24.452 1.00 83.00 87 GLU A CA 1
ATOM 697 C C . GLU A 1 87 ? -7.631 -15.875 -23.022 1.00 83.00 87 GLU A C 1
ATOM 699 O O . GLU A 1 87 ? -8.668 -16.020 -22.368 1.00 83.00 87 GLU A O 1
ATOM 704 N N . TYR A 1 88 ? -6.587 -15.191 -22.537 1.00 80.50 88 TYR A N 1
ATOM 705 C CA . TYR A 1 88 ? -6.597 -14.545 -21.226 1.00 80.50 88 TYR A CA 1
ATOM 706 C C . TYR A 1 88 ? -7.507 -13.311 -21.193 1.00 80.50 88 TYR A C 1
ATOM 708 O O . TYR A 1 88 ? -8.171 -13.076 -20.187 1.00 80.50 88 TYR A O 1
ATOM 716 N N . ILE A 1 89 ? -7.556 -12.520 -22.269 1.00 81.81 89 ILE A N 1
ATOM 717 C CA . ILE A 1 89 ? -8.468 -11.372 -22.394 1.00 81.81 89 ILE A CA 1
ATOM 718 C C . ILE A 1 89 ? -9.930 -11.822 -22.408 1.00 81.81 89 ILE A C 1
ATOM 720 O O . ILE A 1 89 ? -10.775 -11.169 -21.792 1.00 81.81 89 ILE A O 1
ATOM 724 N N . ASP A 1 90 ? -10.231 -12.949 -23.047 1.00 84.31 90 ASP A N 1
ATOM 725 C CA . ASP A 1 90 ? -11.584 -13.492 -23.111 1.00 84.31 90 ASP A CA 1
ATOM 726 C C . ASP A 1 90 ? -12.027 -13.995 -21.722 1.00 84.31 90 ASP A C 1
ATOM 728 O O . ASP A 1 90 ? -13.142 -13.699 -21.273 1.00 84.31 90 ASP A O 1
ATOM 732 N N . ASN A 1 91 ? -11.114 -14.632 -20.972 1.00 84.81 91 ASN A N 1
ATOM 733 C CA . ASN A 1 91 ? -11.359 -15.205 -19.640 1.00 84.81 91 ASN A CA 1
ATOM 734 C C . ASN A 1 91 ? -10.345 -14.738 -18.570 1.00 84.81 91 ASN A C 1
ATOM 736 O O . ASN A 1 91 ? -9.589 -15.550 -18.024 1.00 84.81 91 ASN A O 1
ATOM 740 N N . PRO A 1 92 ? -10.319 -13.442 -18.211 1.00 81.38 92 PRO A N 1
ATOM 741 C CA . PRO A 1 92 ? -9.328 -12.925 -17.293 1.00 81.38 92 PRO A CA 1
ATOM 742 C C . PRO A 1 92 ? -9.658 -13.347 -15.867 1.00 81.38 92 PRO A C 1
ATOM 744 O O . PRO A 1 92 ? -10.814 -13.388 -15.440 1.00 81.38 92 PRO A O 1
ATOM 747 N N . ARG A 1 93 ? -8.606 -13.585 -15.085 1.00 80.69 93 ARG A N 1
ATOM 748 C CA . ARG A 1 93 ? -8.721 -13.708 -13.626 1.00 80.69 93 ARG A CA 1
ATOM 749 C C . ARG A 1 93 ? -9.089 -12.350 -13.015 1.00 80.69 93 ARG A C 1
ATOM 751 O O . ARG A 1 93 ? -9.049 -11.331 -13.697 1.00 80.69 93 ARG A O 1
ATOM 758 N N . LEU A 1 94 ? -9.372 -12.314 -11.710 1.00 76.81 94 LEU A N 1
ATOM 759 C CA . LEU A 1 94 ? -9.781 -11.086 -11.008 1.00 76.81 94 LEU A CA 1
ATOM 760 C C . LEU A 1 94 ? -8.842 -9.890 -11.262 1.00 76.81 94 LEU A C 1
ATOM 762 O O . LEU A 1 94 ? -9.312 -8.791 -11.515 1.00 76.81 94 LEU A O 1
ATOM 766 N N . ALA A 1 95 ? -7.522 -10.100 -11.259 1.00 72.75 95 ALA A N 1
ATOM 767 C CA . ALA A 1 95 ? -6.556 -9.038 -11.562 1.00 72.75 95 ALA A CA 1
ATOM 768 C C . ALA A 1 95 ? -6.558 -8.612 -13.046 1.00 72.75 95 ALA A C 1
ATOM 770 O O . ALA A 1 95 ? -6.229 -7.476 -13.372 1.00 72.75 95 ALA A O 1
ATOM 771 N N . GLY A 1 96 ? -6.947 -9.514 -13.951 1.00 71.31 96 GLY A N 1
ATOM 772 C CA . GLY A 1 96 ? -6.989 -9.274 -15.389 1.00 71.31 96 GLY A CA 1
ATOM 773 C C . GLY A 1 96 ? -8.256 -8.560 -15.866 1.00 71.31 96 GLY A C 1
ATOM 774 O O . GLY A 1 96 ? -8.292 -8.106 -17.006 1.00 71.31 96 GLY A O 1
ATOM 775 N N . SER A 1 97 ? -9.293 -8.420 -15.030 1.00 76.75 97 SER A N 1
ATOM 776 C CA . SER A 1 97 ? -10.537 -7.741 -15.427 1.00 76.75 97 SER A CA 1
ATOM 777 C C . SER A 1 97 ? -10.327 -6.261 -15.756 1.00 76.75 97 SER A C 1
ATOM 779 O O . SER A 1 97 ? -11.132 -5.680 -16.477 1.00 76.75 97 SER A O 1
ATOM 781 N N . ALA A 1 98 ? -9.234 -5.661 -15.272 1.00 78.19 98 ALA A N 1
ATOM 782 C CA . ALA A 1 98 ? -8.820 -4.311 -15.642 1.00 78.19 98 ALA A CA 1
ATOM 783 C C . ALA A 1 98 ? -8.570 -4.164 -17.154 1.00 78.19 98 ALA A C 1
ATOM 785 O O . ALA A 1 98 ? -8.848 -3.108 -17.709 1.00 78.19 98 ALA A O 1
ATOM 786 N N . TRP A 1 99 ? -8.138 -5.226 -17.843 1.00 72.50 99 TRP A N 1
ATOM 787 C CA . TRP A 1 99 ? -7.938 -5.211 -19.297 1.00 72.50 99 TRP A CA 1
ATOM 788 C C . TRP A 1 99 ? -9.247 -5.157 -20.093 1.00 72.50 99 TRP A C 1
ATOM 790 O O . TRP A 1 99 ? -9.244 -4.715 -21.236 1.00 72.50 99 TRP A O 1
ATOM 800 N N . LYS A 1 100 ? -10.377 -5.557 -19.492 1.00 71.06 100 LYS A N 1
ATOM 801 C CA . LYS A 1 100 ? -11.718 -5.410 -20.088 1.00 71.06 100 LYS A CA 1
ATOM 802 C C . LYS A 1 100 ? -12.302 -4.008 -19.897 1.00 71.06 100 LYS A C 1
ATOM 804 O O . LYS A 1 100 ? -13.429 -3.752 -20.313 1.00 71.06 100 LYS A O 1
ATOM 809 N N . HIS A 1 101 ? -11.599 -3.116 -19.200 1.00 75.31 101 HIS A N 1
ATOM 810 C CA . HIS A 1 101 ? -12.138 -1.808 -18.872 1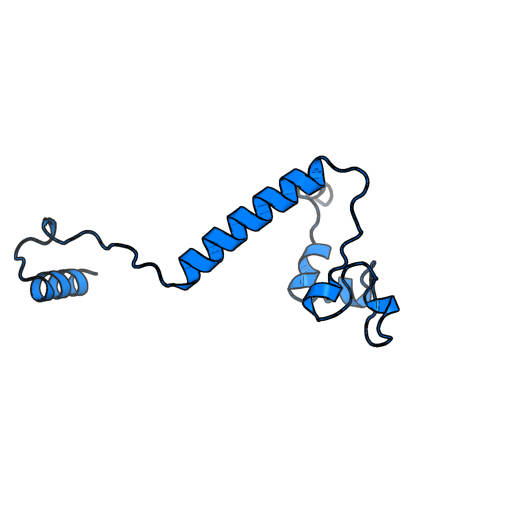.00 75.31 101 HIS A CA 1
ATOM 811 C C . HIS A 1 101 ? -12.093 -0.869 -20.085 1.00 75.31 101 HIS A C 1
ATOM 813 O O . HIS A 1 101 ? -11.054 -0.299 -20.409 1.00 75.31 101 HIS A O 1
ATOM 819 N N . THR A 1 102 ? -13.251 -0.619 -20.691 1.00 74.06 102 THR A N 1
ATOM 820 C CA . THR A 1 102 ? -13.433 0.474 -21.655 1.00 74.06 102 THR A CA 1
ATOM 821 C C . THR A 1 102 ? -13.531 1.813 -20.917 1.00 74.06 102 THR A C 1
ATOM 823 O O . THR A 1 102 ? -14.318 1.958 -19.977 1.00 74.06 102 THR A O 1
ATOM 826 N N . GLU A 1 103 ? -12.733 2.813 -21.314 1.00 72.50 103 GLU A N 1
ATOM 827 C CA . GLU A 1 103 ? -12.802 4.160 -20.731 1.00 72.50 103 GLU A CA 1
ATOM 828 C C . GLU A 1 103 ? -14.219 4.738 -20.878 1.00 72.50 103 GLU A C 1
ATOM 830 O O . GLU A 1 103 ? -14.848 4.641 -21.931 1.00 72.50 103 GLU A O 1
ATOM 835 N N . ARG A 1 104 ? -14.729 5.379 -19.816 1.00 70.12 104 ARG A N 1
ATOM 836 C CA . ARG A 1 104 ? -16.112 5.889 -19.757 1.00 70.12 104 ARG A CA 1
ATOM 837 C C . ARG A 1 104 ? -16.486 6.818 -20.919 1.00 70.12 104 ARG A C 1
ATOM 839 O O . ARG A 1 104 ? -17.661 6.886 -21.256 1.00 70.12 104 ARG A O 1
ATOM 846 N N . ARG A 1 105 ? -15.514 7.511 -21.518 1.00 74.88 105 ARG A N 1
ATOM 847 C CA . ARG A 1 105 ? -15.710 8.429 -22.653 1.00 74.88 105 ARG A CA 1
ATOM 848 C C . ARG A 1 105 ? -16.120 7.730 -23.950 1.00 74.88 105 ARG A C 1
ATOM 850 O O . ARG A 1 105 ? -16.770 8.361 -24.766 1.00 74.88 105 ARG A O 1
ATOM 857 N N . HIS A 1 106 ? -15.799 6.448 -24.100 1.00 68.88 106 HIS A N 1
ATOM 858 C CA . HIS A 1 106 ? -16.128 5.643 -25.281 1.00 68.88 106 HIS A CA 1
ATOM 859 C C . HIS A 1 106 ? -17.371 4.769 -25.081 1.00 68.88 106 HIS A C 1
ATOM 861 O O . HIS A 1 106 ? -17.726 3.976 -25.940 1.00 68.88 106 HIS A O 1
ATOM 867 N N . ARG A 1 107 ? -18.055 4.895 -23.938 1.00 61.50 107 ARG A N 1
ATOM 868 C CA . ARG A 1 107 ? -19.199 4.042 -23.585 1.00 61.50 107 ARG A CA 1
ATOM 869 C C . ARG A 1 107 ? -20.522 4.474 -24.244 1.00 61.50 107 ARG A C 1
ATOM 871 O O . ARG A 1 107 ? -21.538 3.842 -23.985 1.00 61.50 107 ARG A O 1
ATOM 878 N N . GLY A 1 108 ? -20.521 5.566 -25.015 1.00 57.78 108 GLY A N 1
ATOM 879 C CA . GLY A 1 108 ? -21.709 6.160 -25.642 1.00 57.78 108 GLY A CA 1
ATOM 880 C C . GLY A 1 108 ? -21.816 5.983 -27.160 1.00 57.78 108 GLY A C 1
ATOM 881 O O . GLY A 1 108 ? -22.843 6.364 -27.707 1.00 57.78 108 GLY A O 1
ATOM 882 N N . ASP A 1 109 ? -20.802 5.410 -27.815 1.00 58.22 109 ASP A N 1
ATOM 883 C CA . ASP A 1 109 ? -20.766 5.265 -29.282 1.00 58.22 109 ASP A CA 1
ATOM 884 C C . ASP A 1 109 ? -21.316 3.906 -29.774 1.00 58.22 109 ASP A C 1
ATOM 886 O O . ASP A 1 109 ? -21.445 3.699 -30.977 1.00 58.22 109 ASP A O 1
ATOM 890 N N . ASP A 1 110 ? -21.687 3.005 -28.853 1.00 57.31 110 ASP A N 1
ATOM 891 C CA . ASP A 1 110 ? -22.226 1.658 -29.129 1.00 57.31 110 ASP A CA 1
ATOM 892 C C . ASP A 1 110 ? -23.744 1.536 -28.830 1.00 57.31 110 ASP A C 1
ATOM 894 O O . ASP A 1 110 ? -24.209 0.486 -28.375 1.00 57.31 110 ASP A O 1
ATOM 898 N N . ALA A 1 111 ? -24.525 2.607 -29.026 1.00 41.44 111 ALA A N 1
ATOM 899 C CA . ALA A 1 111 ? -25.985 2.610 -28.836 1.00 41.44 111 ALA A CA 1
ATOM 900 C C . ALA A 1 111 ? -26.757 2.765 -30.153 1.00 41.44 111 ALA A C 1
ATOM 902 O O . ALA A 1 111 ? -26.411 3.675 -30.939 1.00 41.44 111 ALA A O 1
#

Sequence (111 aa):
MHRNIEKLCREQGISDPLELETPRLKLSPLQESLANRAEEHEKRDIARRNNDDIEPYHNGALFGFTATMPADEQSDDWKVSVIPSQEYIDNPRLAGSAWKHTERRHRGDDA

Secondary structure (DSSP, 8-state):
-HHHHHHHHHHHT-S-GGGPPPPPP---HHHHHHHHHHHHHHHHHHHHHT-SSPPP--GGGGGTS-TTS-STTT-TT----SS--HHHHHS--GGGGGGG---GGGTTS--

Radius of gyration: 26.04 Å; chains: 1; bounding box: 50×35×66 Å